Protein AF-A0A7W5ZVP0-F1 (afdb_monomer)

Nearest PDB structures (foldseek):
  5gpo-assembly1_B  TM=4.186E-01  e=7.006E-01  Pseudomonas aeruginosa
  6wj3-assembly1_F  TM=3.220E-01  e=2.923E+00  Homo sapiens
  5x5r-assembly1_A  TM=2.592E-01  e=6.336E+00  Listeria innocua Clip11262

Secondary structure (DSSP, 8-state):
--SSSSTTSTT-----PPPP---------TT----S--BTTTBS--B-S--EE-TTSPEEEEBTTT--EEEESTTSS-EETTS--HHHHHHHH--EEEEEEETTT--EEEEEEE-TT--HHHHHHHHHHHHHHHHHH-TT--EEEEEE-----

Radius of gyration: 21.24 Å; Cα contacts (8 Å, |Δi|>4): 189; chains: 1; bounding box: 47×42×50 Å

pLDDT: mean 72.72, std 20.51, range [31.3, 95.06]

Sequence (153 aa):
MADDYVKLLCMSHSQYQPQSVTHADMLIRRDTTHTLTQCWYSRTHVPASRKELWADGYHHSQCRYCERPIKSLGKKSWVLADGIDLDDLADRAGTRFICVTSDADGMIVARHLLPSDWDEATVQARLAQVVADCATLDPTGGLSVRMIGGHPH

Solvent-accessible surface area (backbone atoms only — not comparable to full-atom values): 9637 Å² total; per-residue (Å²): 144,81,77,74,71,69,72,70,70,78,77,71,88,78,88,80,83,84,80,90,75,84,92,74,80,90,68,84,53,92,79,62,66,61,31,91,67,61,30,87,78,72,53,57,53,46,70,40,96,62,70,44,79,47,97,88,68,32,36,37,31,36,19,71,77,68,63,45,55,24,29,15,72,84,79,78,46,54,33,45,59,87,39,60,47,54,65,65,47,54,64,69,58,55,54,29,30,38,38,32,25,32,70,86,78,67,45,75,77,44,76,45,81,44,70,79,85,61,51,69,69,60,52,51,52,51,51,54,49,53,50,52,53,46,45,69,77,38,77,85,63,54,64,48,74,46,80,44,67,68,78,83,128

Foldseek 3Di:
DPPPPVVPPPPPPDDDDDDDDDDDDPPPDPLCQCQVDAQPPPSFFDFDPDWDQDPVQWIWGAGPRNRAIWIDNPRPGIDGPPGDRVVVCQQVVQWKWKFKAFQVPRHTPDIGTDDNPDDPVVVVVVQVVVVVVVCVVCVVPRIDMDMDGNDDD

Structure (mmCIF, N/CA/C/O backbone):
data_AF-A0A7W5ZVP0-F1
#
_entry.id   AF-A0A7W5ZVP0-F1
#
loop_
_atom_site.group_PDB
_atom_site.id
_atom_site.type_symbol
_atom_site.label_atom_id
_atom_site.label_alt_id
_atom_site.label_comp_id
_atom_site.label_asym_id
_atom_site.label_entity_id
_atom_site.label_seq_id
_atom_site.pdbx_PDB_ins_code
_atom_site.Cartn_x
_atom_site.Cartn_y
_atom_site.Cartn_z
_atom_site.occupancy
_atom_site.B_iso_or_equiv
_atom_site.auth_seq_id
_atom_site.auth_comp_id
_atom_site.auth_asym_id
_atom_site.auth_atom_id
_atom_site.pdbx_PDB_model_num
ATOM 1 N N . MET A 1 1 ? -25.702 16.111 8.684 1.00 38.88 1 MET A N 1
ATOM 2 C CA . MET A 1 1 ? -26.535 14.989 8.190 1.00 38.88 1 MET A CA 1
ATOM 3 C C . MET A 1 1 ? -25.653 13.837 7.691 1.00 38.88 1 MET A C 1
ATOM 5 O O . MET A 1 1 ? -25.848 13.353 6.587 1.00 38.88 1 MET A O 1
ATOM 9 N N . ALA A 1 2 ? -24.668 13.412 8.491 1.00 37.91 2 ALA A N 1
ATOM 10 C CA . ALA A 1 2 ? -23.729 12.334 8.148 1.00 37.91 2 ALA A CA 1
ATOM 11 C C . ALA A 1 2 ? -23.557 11.315 9.299 1.00 37.91 2 ALA A C 1
ATOM 13 O O . ALA A 1 2 ? -22.672 10.473 9.235 1.00 37.91 2 ALA A O 1
ATOM 14 N N . ASP A 1 3 ? -24.411 11.384 10.329 1.00 41.91 3 ASP A N 1
ATOM 15 C CA . ASP A 1 3 ? -24.264 10.609 11.573 1.00 41.91 3 ASP A CA 1
ATOM 16 C C . ASP A 1 3 ? -25.152 9.355 11.646 1.00 41.91 3 ASP A C 1
ATOM 18 O O . ASP A 1 3 ? -24.962 8.517 12.522 1.00 41.91 3 ASP A O 1
ATOM 22 N N . ASP A 1 4 ? -26.090 9.167 10.713 1.00 38.47 4 ASP A N 1
ATOM 23 C CA . ASP A 1 4 ? -27.061 8.062 10.794 1.00 38.47 4 ASP A CA 1
ATOM 24 C C . ASP A 1 4 ? -26.645 6.781 10.051 1.00 38.47 4 ASP A C 1
ATOM 26 O O . ASP A 1 4 ? -27.274 5.738 10.224 1.00 38.47 4 ASP A O 1
ATOM 30 N N . TYR A 1 5 ? -25.561 6.796 9.268 1.00 36.28 5 TYR A N 1
ATOM 31 C CA . TYR A 1 5 ? -25.159 5.615 8.484 1.00 36.28 5 TYR A CA 1
ATOM 32 C C . TYR A 1 5 ? -24.354 4.575 9.284 1.00 36.28 5 TYR A C 1
ATOM 34 O O . TYR A 1 5 ? -24.294 3.410 8.897 1.00 36.28 5 TYR A O 1
ATOM 42 N N . VAL A 1 6 ? -23.766 4.962 10.422 1.00 42.09 6 VAL A N 1
ATOM 43 C CA . VAL A 1 6 ? -22.908 4.073 11.231 1.00 42.09 6 VAL A CA 1
ATOM 44 C C . VAL A 1 6 ? -23.731 3.100 12.086 1.00 42.09 6 VAL A C 1
ATOM 46 O O . VAL A 1 6 ? -23.290 1.988 12.362 1.00 42.09 6 VAL A O 1
ATOM 49 N N . LYS A 1 7 ? -24.973 3.450 12.447 1.00 38.38 7 LYS A N 1
ATOM 50 C CA . LYS A 1 7 ? -25.832 2.597 13.289 1.00 38.38 7 LYS A CA 1
ATOM 51 C C . LYS A 1 7 ? -26.354 1.336 12.595 1.00 38.38 7 LYS A C 1
ATOM 53 O O . LYS A 1 7 ? -26.716 0.384 13.279 1.00 38.38 7 LYS A O 1
ATOM 58 N N . LEU A 1 8 ? -26.399 1.306 11.264 1.00 34.62 8 LEU A N 1
ATOM 59 C CA . LEU A 1 8 ? -27.063 0.227 10.521 1.00 34.62 8 LEU A CA 1
ATOM 60 C C . LEU A 1 8 ? -26.181 -0.998 10.244 1.00 34.62 8 LEU A C 1
ATOM 62 O O . LEU A 1 8 ? -26.716 -2.065 9.957 1.00 34.62 8 LEU A O 1
ATOM 66 N N . LEU A 1 9 ? -24.856 -0.895 10.371 1.00 40.84 9 LEU A N 1
ATOM 67 C CA . LEU A 1 9 ? -23.957 -2.013 10.057 1.00 40.84 9 LEU A CA 1
ATOM 68 C C . LEU A 1 9 ? -23.655 -2.928 11.257 1.00 40.84 9 LEU A C 1
ATOM 70 O O . LEU A 1 9 ? -23.281 -4.079 11.054 1.00 40.84 9 LEU A O 1
ATOM 74 N N . CYS A 1 10 ? -23.909 -2.488 12.494 1.00 33.47 10 CYS A N 1
ATOM 75 C CA . CYS A 1 10 ? -23.594 -3.272 13.698 1.00 33.47 10 CYS A CA 1
ATOM 76 C C . CYS A 1 10 ? -24.619 -4.367 14.060 1.00 33.47 10 CYS A C 1
ATOM 78 O O . CYS A 1 10 ? -24.383 -5.120 15.000 1.00 33.47 10 CYS A O 1
ATOM 80 N N . MET A 1 11 ? -25.753 -4.492 13.354 1.00 34.47 11 MET A N 1
ATOM 81 C CA . MET A 1 11 ? -26.832 -5.428 13.735 1.00 34.47 11 MET A CA 1
ATOM 82 C C . MET A 1 11 ? -26.949 -6.695 12.871 1.00 34.47 11 MET A C 1
ATOM 84 O O . MET A 1 11 ? -27.910 -7.442 13.027 1.00 34.47 11 MET A O 1
ATOM 88 N N . SER A 1 12 ? -25.990 -6.988 11.987 1.00 38.19 12 SER A N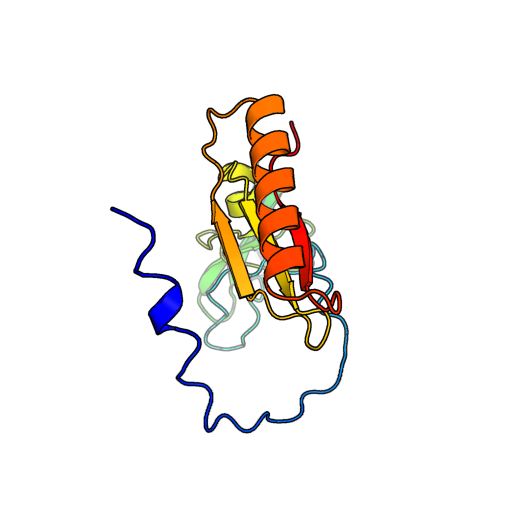 1
ATOM 89 C CA . SER A 1 12 ? -26.053 -8.181 11.117 1.00 38.19 12 SER A CA 1
ATOM 90 C C . SER A 1 12 ? -24.841 -9.110 11.235 1.00 38.19 12 SER A C 1
ATOM 92 O O . SER A 1 12 ? -24.380 -9.687 10.258 1.00 38.19 12 SER A O 1
ATOM 94 N N . HIS A 1 13 ? -24.346 -9.325 12.455 1.00 40.28 13 HIS A N 1
ATOM 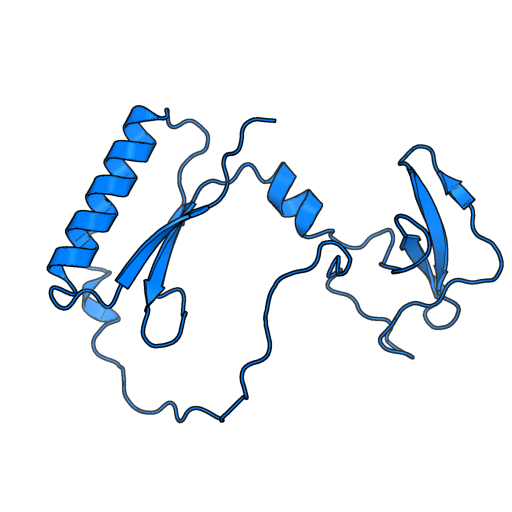95 C CA . HIS A 1 13 ? -23.496 -10.482 12.739 1.00 40.28 13 HIS A CA 1
ATOM 96 C C . HIS A 1 13 ? -24.368 -11.703 13.049 1.00 40.28 13 HIS A C 1
ATOM 98 O O . HIS A 1 13 ? -24.730 -11.959 14.195 1.00 40.28 13 HIS A O 1
ATOM 104 N N . SER A 1 14 ? -24.686 -12.498 12.030 1.00 47.59 14 SER A N 1
ATOM 105 C CA . SER A 1 14 ? -24.972 -13.913 12.246 1.00 47.59 14 SER A CA 1
ATOM 106 C C . SER A 1 14 ? -24.588 -14.704 11.004 1.00 47.59 14 SER A C 1
ATOM 108 O O . SER A 1 14 ? -25.123 -14.466 9.928 1.00 47.59 14 SER A O 1
ATOM 110 N N . GLN A 1 15 ? -23.693 -15.674 11.213 1.00 36.44 15 GLN A N 1
ATOM 111 C CA . GLN A 1 15 ? -23.278 -16.735 10.287 1.00 36.44 15 GLN A CA 1
ATOM 112 C C . GLN A 1 15 ? -22.110 -16.413 9.340 1.00 36.44 15 GLN A C 1
ATOM 114 O O . GLN A 1 15 ? -22.242 -16.425 8.121 1.00 36.44 15 GLN A O 1
ATOM 119 N N . TYR A 1 16 ? -20.909 -16.275 9.908 1.00 35.84 16 TYR A N 1
ATOM 120 C CA . TYR A 1 16 ? -19.688 -16.676 9.206 1.00 35.84 16 TYR A CA 1
ATOM 121 C C . TYR A 1 16 ? -18.884 -17.619 10.106 1.00 35.84 16 TYR A C 1
ATOM 123 O O . TYR A 1 16 ? -18.493 -17.251 11.212 1.00 35.84 16 TYR A O 1
ATOM 131 N N . GLN A 1 17 ? -18.700 -18.864 9.661 1.00 34.41 17 GLN A N 1
ATOM 132 C CA . GLN A 1 17 ? -17.835 -19.844 10.322 1.00 34.41 17 GLN A CA 1
ATOM 133 C C . GLN A 1 17 ? -16.389 -19.640 9.838 1.00 34.41 17 GLN A C 1
ATOM 135 O O . GLN A 1 17 ? -16.155 -19.711 8.630 1.00 34.41 17 GLN A O 1
ATOM 140 N N . PRO A 1 18 ? -15.406 -19.417 10.731 1.00 36.94 18 PRO A N 1
ATOM 141 C CA . PRO A 1 18 ? -14.017 -19.265 10.323 1.00 36.94 18 PRO A CA 1
ATOM 142 C C . PRO A 1 18 ? -13.406 -20.623 9.957 1.00 36.94 18 PRO A C 1
ATOM 144 O O . PRO A 1 18 ? -13.412 -21.564 10.752 1.00 36.94 18 PRO A O 1
ATOM 147 N N . GLN A 1 19 ? -12.843 -20.715 8.751 1.00 37.94 19 GLN A N 1
ATOM 148 C CA . GLN A 1 19 ? -11.904 -21.780 8.407 1.00 37.94 19 GLN A CA 1
ATOM 149 C C . GLN A 1 19 ? -10.553 -21.470 9.059 1.00 37.94 19 GLN A C 1
ATOM 151 O O . GLN A 1 19 ? -9.999 -20.386 8.890 1.00 37.94 19 GLN A O 1
ATOM 156 N N . SER A 1 20 ? -10.043 -22.428 9.827 1.00 42.28 20 SER A N 1
ATOM 157 C CA . SER A 1 20 ? -8.757 -22.361 10.514 1.00 42.28 20 SER A CA 1
ATOM 158 C C . SER A 1 20 ? -7.606 -22.222 9.517 1.00 42.28 20 SER A C 1
ATOM 160 O O . SER A 1 20 ? -7.361 -23.144 8.736 1.00 42.28 20 SER A O 1
ATOM 162 N N . VAL A 1 21 ? -6.861 -21.120 9.585 1.00 40.38 21 VAL A N 1
ATOM 163 C CA . VAL A 1 21 ? -5.567 -20.986 8.905 1.00 40.38 21 VAL A CA 1
ATOM 164 C C . VAL A 1 21 ? -4.510 -20.630 9.940 1.00 40.38 21 VAL A C 1
ATOM 166 O O . VAL A 1 21 ? -4.614 -19.644 10.663 1.00 40.38 21 VAL A O 1
ATOM 169 N N . THR A 1 22 ? -3.527 -21.513 10.058 1.00 39.69 22 THR A N 1
ATOM 170 C CA . THR A 1 22 ? -2.443 -21.465 11.035 1.00 39.69 22 THR A CA 1
ATOM 171 C C . THR A 1 22 ? -1.507 -20.286 10.783 1.00 39.69 22 THR A C 1
ATOM 173 O O . THR A 1 22 ? -1.036 -20.094 9.663 1.00 39.69 22 THR A O 1
ATOM 176 N N . HIS A 1 23 ? -1.217 -19.557 11.862 1.00 42.03 23 HIS A N 1
ATOM 177 C CA . HIS A 1 23 ? -0.209 -18.506 11.994 1.00 42.03 23 HIS A CA 1
ATOM 178 C C . HIS A 1 23 ? 1.126 -18.862 11.320 1.00 42.03 23 HIS A C 1
ATOM 180 O O . HIS A 1 23 ? 1.856 -19.731 11.792 1.00 42.03 23 HIS A O 1
ATOM 186 N N . ALA A 1 24 ? 1.475 -18.117 10.275 1.00 33.62 24 ALA A N 1
ATOM 187 C CA . ALA A 1 24 ? 2.858 -17.841 9.909 1.00 33.62 24 ALA A CA 1
ATOM 188 C C . ALA A 1 24 ? 2.911 -16.469 9.221 1.00 33.62 24 ALA A C 1
ATOM 190 O O . ALA A 1 24 ? 2.508 -16.325 8.071 1.00 33.62 24 ALA A O 1
ATOM 191 N N . ASP A 1 25 ? 3.348 -15.472 9.992 1.00 35.41 25 ASP A N 1
ATOM 192 C CA . ASP A 1 25 ? 3.969 -14.209 9.585 1.00 35.41 25 ASP A CA 1
ATOM 193 C C . ASP A 1 25 ? 3.622 -13.656 8.197 1.00 35.41 25 ASP A C 1
ATOM 195 O O . ASP A 1 25 ? 4.338 -13.865 7.216 1.00 35.41 25 ASP A O 1
ATOM 199 N N . MET A 1 26 ? 2.609 -12.790 8.146 1.00 31.30 26 MET A N 1
ATOM 200 C CA . MET A 1 26 ? 2.449 -11.831 7.051 1.00 31.30 26 MET A CA 1
ATOM 201 C C . MET A 1 26 ? 3.312 -10.581 7.317 1.00 31.30 26 MET A C 1
ATOM 203 O O . MET A 1 26 ? 2.829 -9.454 7.367 1.00 31.30 26 MET A O 1
ATOM 207 N N . LEU A 1 27 ? 4.618 -10.780 7.521 1.00 38.16 27 LEU A N 1
ATOM 208 C CA . LEU A 1 27 ? 5.609 -9.719 7.352 1.00 38.16 27 LEU A CA 1
ATOM 209 C C . LEU A 1 27 ? 5.852 -9.600 5.848 1.00 38.16 27 LEU A C 1
ATOM 211 O O . LEU A 1 27 ? 6.527 -10.451 5.268 1.00 38.16 27 LEU A O 1
ATOM 215 N N . ILE A 1 28 ? 5.281 -8.573 5.213 1.00 34.44 28 ILE A N 1
ATOM 216 C CA . ILE A 1 28 ? 5.556 -8.250 3.808 1.00 34.44 28 ILE A CA 1
ATOM 217 C C . ILE A 1 28 ? 7.049 -7.934 3.708 1.00 34.44 28 ILE A C 1
ATOM 219 O O . ILE A 1 28 ? 7.522 -6.854 4.064 1.00 34.44 28 ILE A O 1
ATOM 223 N N . ARG A 1 29 ? 7.825 -8.929 3.285 1.00 34.91 29 ARG A N 1
ATOM 224 C CA . ARG A 1 29 ? 9.223 -8.745 2.932 1.00 34.91 29 ARG A CA 1
ATOM 225 C C . ARG A 1 29 ? 9.249 -7.957 1.623 1.00 34.91 29 ARG A C 1
ATOM 227 O O . ARG A 1 29 ? 8.573 -8.325 0.664 1.00 34.91 29 ARG A O 1
ATOM 234 N N . ARG A 1 30 ? 10.084 -6.915 1.559 1.00 41.00 30 ARG A N 1
ATOM 235 C CA . ARG A 1 30 ? 10.344 -6.103 0.347 1.00 41.00 30 ARG A CA 1
ATOM 236 C C . ARG A 1 30 ? 10.815 -6.910 -0.881 1.00 41.00 30 ARG A C 1
ATOM 238 O O . ARG A 1 30 ? 10.992 -6.341 -1.947 1.00 41.00 30 ARG A O 1
ATOM 245 N N . ASP A 1 31 ? 11.057 -8.218 -0.759 1.00 39.78 31 ASP A N 1
ATOM 246 C CA . ASP A 1 31 ? 11.375 -9.112 -1.883 1.00 39.78 31 ASP A CA 1
ATOM 247 C C . ASP A 1 31 ? 10.129 -9.681 -2.598 1.00 39.78 31 ASP A C 1
ATOM 249 O O . ASP A 1 31 ? 10.257 -10.347 -3.632 1.00 39.78 31 ASP A O 1
ATOM 253 N N . THR A 1 32 ? 8.929 -9.373 -2.096 1.00 45.84 32 THR A N 1
ATOM 254 C CA . THR A 1 32 ? 7.640 -9.795 -2.657 1.00 45.84 32 THR A CA 1
ATOM 255 C C . THR A 1 32 ? 6.849 -8.618 -3.220 1.00 45.84 32 THR A C 1
ATOM 257 O O . THR A 1 32 ? 5.724 -8.351 -2.816 1.00 45.84 32 THR A O 1
ATOM 260 N N . THR A 1 33 ? 7.405 -7.916 -4.210 1.00 44.97 33 THR A N 1
ATOM 261 C CA . THR A 1 33 ? 6.616 -6.988 -5.030 1.00 44.97 33 THR A CA 1
ATOM 262 C C . THR A 1 33 ? 5.481 -7.774 -5.700 1.00 44.97 33 THR A C 1
ATOM 264 O O . THR A 1 33 ? 5.674 -8.497 -6.682 1.00 44.97 33 THR A O 1
ATOM 267 N N . HIS A 1 34 ? 4.279 -7.696 -5.137 1.00 48.81 34 HIS A N 1
ATOM 268 C CA . HIS A 1 34 ? 3.107 -8.399 -5.641 1.00 48.81 34 HIS A CA 1
ATOM 269 C C . HIS A 1 34 ? 2.538 -7.644 -6.842 1.00 48.81 34 HIS A C 1
ATOM 271 O O 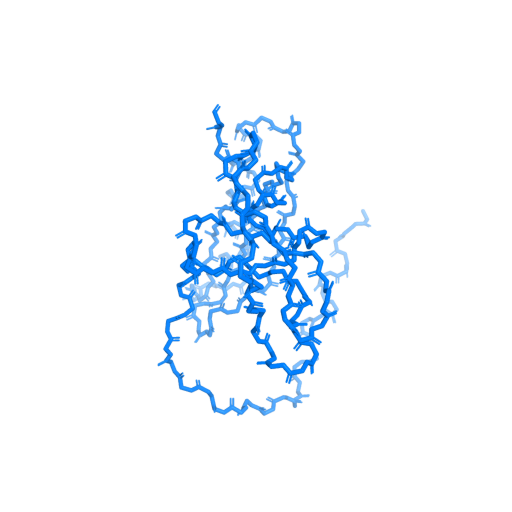. HIS A 1 34 ? 1.552 -6.922 -6.736 1.00 48.81 34 HIS A O 1
ATOM 277 N N . THR A 1 35 ? 3.136 -7.828 -8.019 1.00 53.47 35 THR A N 1
ATOM 278 C CA . THR A 1 35 ? 2.406 -7.495 -9.248 1.00 53.47 35 THR A CA 1
ATOM 279 C C . THR A 1 35 ? 1.211 -8.441 -9.343 1.00 53.47 35 THR A C 1
ATOM 281 O O . THR A 1 35 ? 1.371 -9.659 -9.253 1.00 53.47 35 THR A O 1
ATOM 284 N N . LEU A 1 36 ? 0.002 -7.886 -9.481 1.00 58.69 36 LEU A N 1
ATOM 285 C CA . LEU A 1 36 ? -1.292 -8.597 -9.438 1.00 58.69 36 LEU A CA 1
ATOM 286 C C . LEU A 1 36 ? -1.473 -9.690 -10.518 1.00 58.69 36 LEU A C 1
ATOM 288 O O . LEU A 1 36 ? -2.555 -10.245 -10.687 1.00 58.69 36 LEU A O 1
ATOM 292 N N . THR A 1 37 ? -0.431 -10.010 -11.274 1.00 66.31 37 THR A N 1
ATOM 293 C CA . THR A 1 37 ? -0.468 -10.829 -12.480 1.00 66.31 37 THR A CA 1
ATOM 294 C C . THR A 1 37 ? 0.680 -11.839 -12.464 1.00 66.31 37 THR A C 1
ATOM 296 O O . THR A 1 37 ? 1.748 -11.670 -13.062 1.00 66.31 37 THR A O 1
ATOM 299 N N . GLN A 1 38 ? 0.413 -12.946 -11.766 1.00 79.88 38 GLN A N 1
ATOM 300 C CA . GLN A 1 38 ? 1.210 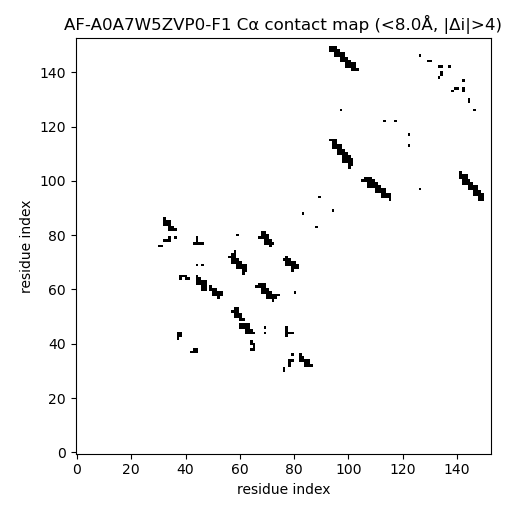-14.175 -11.793 1.00 79.88 38 GLN A CA 1
ATOM 301 C C . GLN A 1 38 ? 1.417 -14.684 -13.232 1.00 79.88 38 GLN A C 1
ATOM 303 O O . GLN A 1 38 ? 0.620 -14.413 -14.134 1.00 79.88 38 GLN A O 1
ATOM 308 N N . CYS A 1 39 ? 2.472 -15.471 -13.457 1.00 84.56 39 CYS A N 1
ATOM 309 C CA . CYS A 1 39 ? 2.637 -16.177 -14.728 1.00 84.56 39 CYS A CA 1
ATOM 310 C C . CYS A 1 39 ? 1.506 -17.205 -14.901 1.00 84.56 39 CYS A C 1
ATOM 312 O O . CYS A 1 39 ? 1.312 -18.047 -14.027 1.00 84.56 39 CYS A O 1
ATOM 314 N N . TRP A 1 40 ? 0.785 -17.189 -16.025 1.00 82.44 40 TRP A N 1
ATOM 315 C CA . TRP A 1 40 ? -0.326 -18.127 -16.237 1.00 82.44 40 TRP A CA 1
ATOM 316 C C . TRP A 1 40 ? 0.130 -19.595 -16.320 1.00 82.44 40 TRP A C 1
ATOM 318 O O . TRP A 1 40 ? -0.634 -20.486 -15.962 1.00 82.44 40 TRP A O 1
ATOM 328 N N . TYR A 1 41 ? 1.374 -19.844 -16.743 1.00 86.81 41 TYR A N 1
ATOM 329 C CA . TYR A 1 41 ? 1.931 -21.190 -16.894 1.00 86.81 41 TYR A CA 1
ATOM 330 C C . TYR A 1 41 ? 2.537 -21.723 -15.588 1.00 86.81 41 TYR A C 1
ATOM 332 O O . TYR A 1 41 ? 2.133 -22.767 -15.087 1.00 86.81 41 TYR A O 1
ATOM 340 N N . SER A 1 42 ? 3.498 -20.999 -15.007 1.00 85.69 42 SER A N 1
ATOM 341 C CA . SER A 1 42 ? 4.296 -21.467 -13.861 1.00 85.69 42 SER A CA 1
ATOM 342 C C . SER A 1 42 ? 3.954 -20.793 -12.534 1.00 85.69 42 SER A C 1
ATOM 344 O O . SER A 1 42 ? 4.614 -21.075 -11.538 1.00 85.69 42 SER A O 1
ATOM 346 N N . ARG A 1 43 ? 2.983 -19.867 -12.507 1.00 83.75 43 ARG A N 1
ATOM 347 C CA . ARG A 1 43 ? 2.666 -18.939 -11.395 1.00 83.75 43 ARG A CA 1
ATOM 348 C C . ARG A 1 43 ? 3.773 -17.937 -11.051 1.00 83.75 43 ARG A C 1
ATOM 350 O O . ARG A 1 43 ? 3.473 -16.777 -10.788 1.00 83.75 43 ARG A O 1
ATOM 357 N N . THR A 1 44 ? 5.035 -18.324 -11.188 1.00 85.81 44 THR A N 1
ATOM 358 C CA . THR A 1 44 ? 6.219 -17.476 -11.007 1.00 85.81 44 THR A CA 1
ATOM 359 C C . THR A 1 44 ? 6.853 -17.152 -12.354 1.00 85.81 44 THR A C 1
ATOM 361 O O . THR A 1 44 ? 7.070 -18.054 -13.164 1.00 85.81 44 THR A O 1
ATOM 364 N N . HIS A 1 45 ? 7.172 -15.882 -12.609 1.00 88.25 45 HIS A N 1
ATOM 365 C CA . HIS A 1 45 ? 7.867 -15.487 -13.836 1.00 88.25 45 HIS A CA 1
ATOM 366 C C . HIS A 1 45 ? 9.329 -15.937 -13.819 1.00 88.25 45 HIS A C 1
ATOM 368 O O . HIS A 1 45 ? 10.021 -15.808 -12.812 1.00 88.25 45 HIS A O 1
ATOM 374 N N . VAL A 1 46 ? 9.806 -16.451 -14.954 1.00 91.75 46 VAL A N 1
ATOM 375 C CA . VAL A 1 46 ? 11.181 -16.942 -15.112 1.00 91.75 46 VAL A CA 1
ATOM 376 C C . VAL A 1 46 ? 11.828 -16.232 -16.296 1.00 91.75 46 VAL A C 1
ATOM 378 O O . VAL A 1 46 ? 11.293 -16.328 -17.401 1.00 91.75 46 VAL A O 1
ATOM 381 N N . PRO A 1 47 ? 12.969 -15.547 -16.117 1.00 93.25 47 PRO A N 1
ATOM 382 C CA . PRO A 1 47 ? 13.601 -14.801 -17.195 1.00 93.25 47 PRO A CA 1
ATOM 383 C C . PRO A 1 47 ? 14.169 -15.709 -18.280 1.00 93.25 47 PRO A C 1
ATOM 385 O O . PRO A 1 47 ? 14.731 -16.779 -18.016 1.00 93.25 47 PRO A O 1
ATOM 388 N N . ALA A 1 48 ? 14.086 -15.225 -19.514 1.00 91.56 48 ALA A N 1
ATOM 389 C CA . ALA A 1 48 ? 14.880 -15.718 -20.621 1.00 91.56 48 ALA A CA 1
ATOM 390 C C . ALA A 1 48 ? 16.382 -15.476 -20.370 1.00 91.56 48 ALA A C 1
ATOM 392 O O . ALA A 1 48 ? 16.804 -14.780 -19.441 1.00 91.56 48 ALA A O 1
ATOM 393 N N . SER A 1 49 ? 17.221 -16.082 -21.209 1.00 85.19 49 SER A N 1
ATOM 394 C CA . SER A 1 49 ? 18.681 -16.005 -21.074 1.00 85.19 49 SER A CA 1
ATOM 395 C C . SER A 1 49 ? 19.205 -14.566 -21.189 1.00 85.19 49 SER A C 1
ATOM 397 O O . SER A 1 49 ? 20.175 -14.214 -20.519 1.00 85.19 49 SER A O 1
ATOM 399 N N . ARG A 1 50 ? 18.541 -13.720 -21.991 1.00 86.06 50 ARG A N 1
ATOM 400 C CA . ARG A 1 50 ? 18.880 -12.301 -22.163 1.00 86.06 50 ARG A CA 1
ATOM 401 C C . ARG A 1 50 ? 18.299 -11.461 -21.022 1.00 86.06 50 ARG A C 1
ATOM 403 O O . ARG A 1 50 ? 17.102 -11.533 -20.746 1.00 86.06 50 ARG A O 1
ATOM 410 N N . LYS A 1 51 ? 19.152 -10.662 -20.377 1.00 88.44 51 LYS A N 1
ATOM 411 C CA . LYS A 1 51 ? 18.804 -9.751 -19.277 1.00 88.44 51 LYS A CA 1
ATOM 412 C C . LYS A 1 51 ? 19.566 -8.450 -19.469 1.00 88.44 51 LYS A C 1
ATOM 414 O O . LYS A 1 51 ? 20.772 -8.498 -19.701 1.00 88.44 51 LYS A O 1
ATOM 419 N N . GLU A 1 52 ? 18.897 -7.319 -19.329 1.00 90.12 52 GLU A N 1
ATOM 420 C CA . GLU A 1 52 ? 19.503 -5.999 -19.522 1.00 90.12 52 GLU A CA 1
ATOM 421 C C . GLU A 1 52 ? 19.282 -5.152 -18.281 1.00 90.12 52 GLU A C 1
ATOM 423 O O . GLU A 1 52 ? 18.183 -5.138 -17.744 1.00 90.12 52 GLU A O 1
ATOM 428 N N . LEU A 1 53 ? 20.331 -4.499 -17.779 1.00 90.19 53 LEU A N 1
ATOM 429 C CA . LEU A 1 53 ? 20.181 -3.495 -16.728 1.00 90.19 53 LEU A CA 1
ATOM 430 C C . LEU A 1 53 ? 19.787 -2.181 -17.396 1.00 90.19 53 LEU A C 1
ATOM 432 O O . LEU A 1 53 ? 20.493 -1.725 -18.294 1.00 90.19 53 LEU A O 1
ATOM 436 N N . TRP A 1 54 ? 18.667 -1.606 -16.985 1.00 86.94 54 TRP A N 1
ATOM 437 C CA . TRP A 1 54 ? 18.194 -0.326 -17.496 1.00 86.94 54 TRP A CA 1
ATOM 438 C C . TRP A 1 54 ? 18.555 0.816 -16.539 1.00 86.94 54 TRP A C 1
ATOM 440 O O . TRP A 1 54 ? 19.030 0.597 -15.423 1.00 86.94 54 TRP A O 1
ATOM 450 N N . ALA A 1 55 ? 18.372 2.056 -17.003 1.00 83.38 55 ALA A N 1
ATOM 451 C CA . ALA A 1 55 ? 18.712 3.270 -16.254 1.00 83.38 55 ALA A CA 1
ATOM 452 C C . ALA A 1 55 ? 17.888 3.448 -14.963 1.00 83.38 55 ALA A C 1
ATOM 454 O O . ALA A 1 55 ? 18.294 4.186 -14.072 1.00 83.38 55 ALA A O 1
ATOM 455 N N . ASP A 1 56 ? 16.759 2.745 -14.856 1.00 78.00 56 ASP A N 1
ATOM 456 C CA . ASP A 1 56 ? 15.900 2.667 -13.672 1.00 78.00 56 ASP A CA 1
ATOM 457 C C . ASP A 1 56 ? 16.485 1.780 -12.551 1.00 78.00 56 ASP A C 1
ATOM 459 O O . ASP A 1 56 ? 15.895 1.674 -11.478 1.00 78.00 56 ASP A O 1
ATOM 463 N N . GLY A 1 57 ? 17.630 1.128 -12.786 1.00 83.81 57 GLY A N 1
ATOM 464 C CA . GLY A 1 57 ? 18.263 0.208 -11.840 1.00 83.81 57 GLY A CA 1
ATOM 465 C C . GLY A 1 57 ? 17.661 -1.202 -11.838 1.00 83.81 57 GLY A C 1
A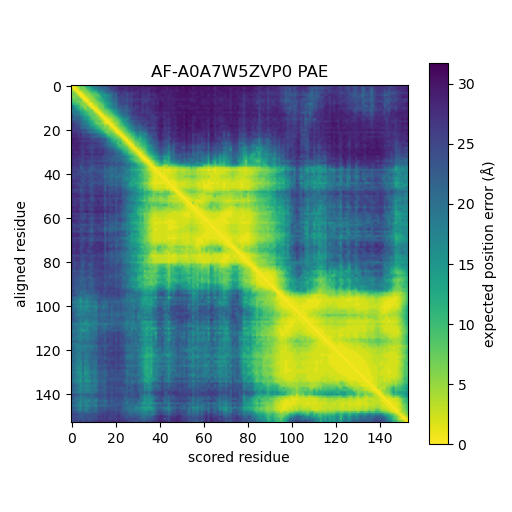TOM 466 O O . GLY A 1 57 ? 18.119 -2.061 -11.078 1.00 83.81 57 GLY A O 1
ATOM 467 N N . TYR A 1 58 ? 16.679 -1.480 -12.701 1.00 86.44 58 TYR A N 1
ATOM 468 C CA . TYR A 1 58 ? 16.054 -2.791 -12.827 1.00 86.44 58 TYR A CA 1
ATOM 469 C C . TYR A 1 58 ? 16.700 -3.624 -13.934 1.00 86.44 58 TYR A C 1
ATOM 471 O O . TYR A 1 58 ? 17.119 -3.134 -14.983 1.00 86.44 58 TYR A O 1
ATOM 479 N N . HIS A 1 59 ? 16.732 -4.938 -13.722 1.00 90.38 59 HIS A N 1
ATOM 480 C CA . HIS A 1 59 ? 17.023 -5.891 -14.784 1.00 90.38 59 HIS A CA 1
ATOM 481 C C . HIS A 1 59 ? 15.750 -6.250 -15.535 1.00 90.38 59 HIS A C 1
ATOM 483 O O . HIS A 1 59 ? 14.845 -6.815 -14.933 1.00 90.38 59 HIS A O 1
ATOM 489 N N . HIS A 1 60 ? 15.715 -6.012 -16.840 1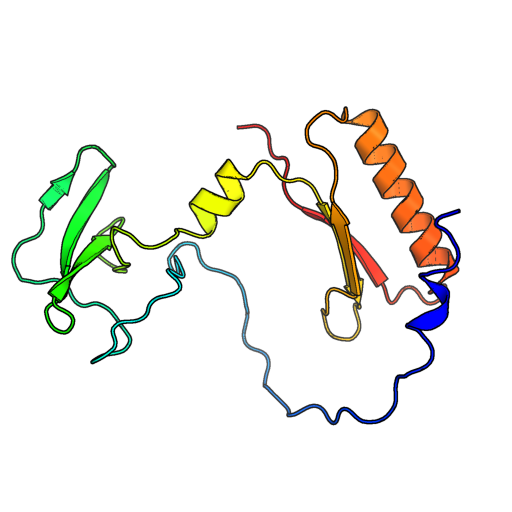.00 92.31 60 HIS A N 1
ATOM 490 C CA . HIS A 1 60 ? 14.604 -6.348 -17.726 1.00 92.31 60 HIS A CA 1
ATOM 491 C C . HIS A 1 60 ? 14.886 -7.631 -18.515 1.00 92.31 60 HIS A C 1
ATOM 493 O O . HIS A 1 60 ? 16.030 -7.936 -18.864 1.00 92.31 60 HIS A O 1
ATOM 499 N N . SER A 1 61 ? 13.841 -8.417 -18.767 1.00 94.00 61 SER A N 1
ATOM 500 C CA . SER A 1 61 ? 13.862 -9.642 -19.576 1.00 94.00 61 SER A CA 1
ATOM 501 C C . SER A 1 61 ? 12.450 -9.957 -20.097 1.00 94.00 61 SER A C 1
ATOM 503 O O . SER A 1 61 ? 11.495 -9.234 -19.823 1.00 94.00 61 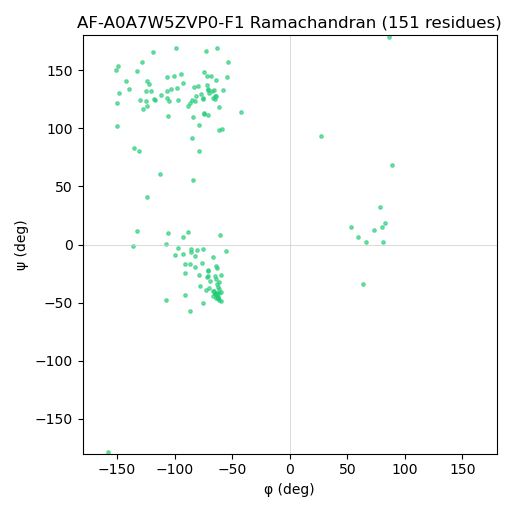SER A O 1
ATOM 505 N N . GLN A 1 62 ? 12.305 -11.057 -20.831 1.00 93.75 62 GLN A N 1
ATOM 506 C CA . GLN A 1 62 ? 11.009 -11.659 -21.155 1.00 93.75 62 GLN A CA 1
ATOM 507 C C . GLN A 1 62 ? 10.821 -12.939 -20.344 1.00 93.75 62 GLN A C 1
ATOM 509 O O . GLN A 1 62 ? 11.780 -13.681 -20.111 1.00 93.75 62 GLN A O 1
ATOM 514 N N . CYS A 1 63 ? 9.592 -13.216 -19.914 1.00 92.44 63 CYS A N 1
ATOM 515 C CA . CYS A 1 63 ? 9.275 -14.474 -19.253 1.00 92.44 63 CYS A CA 1
ATOM 516 C C . CYS A 1 63 ? 9.338 -15.636 -20.251 1.00 92.44 63 CYS A C 1
ATOM 518 O O . CYS A 1 63 ? 8.693 -15.589 -21.292 1.00 92.44 63 CYS A O 1
ATOM 520 N N . ARG A 1 64 ? 10.048 -16.717 -19.913 1.00 95.06 64 ARG A N 1
ATOM 521 C CA . ARG A 1 64 ? 10.182 -17.911 -20.766 1.00 95.06 64 ARG A CA 1
ATOM 522 C C . ARG A 1 64 ? 8.844 -18.584 -21.096 1.00 95.06 64 ARG A C 1
ATOM 524 O O . ARG A 1 64 ? 8.769 -19.289 -22.092 1.00 95.06 64 ARG A O 1
ATOM 531 N N . TYR A 1 65 ? 7.832 -18.422 -20.243 1.00 92.00 65 TYR A N 1
ATOM 532 C CA . TYR A 1 65 ? 6.582 -19.176 -20.357 1.00 92.00 65 TYR A CA 1
ATOM 533 C C . TYR A 1 65 ? 5.401 -18.346 -20.846 1.00 92.00 65 TYR A C 1
ATOM 535 O O . TYR A 1 65 ? 4.666 -18.787 -21.717 1.00 92.00 65 TYR A O 1
ATOM 543 N N . CYS A 1 66 ? 5.190 -17.159 -20.273 1.00 89.06 66 CYS A N 1
ATOM 544 C CA . CYS A 1 66 ? 4.089 -16.292 -20.691 1.00 89.06 66 CYS A CA 1
ATOM 545 C C . CYS A 1 66 ? 4.512 -15.215 -21.690 1.00 89.06 66 CYS A C 1
ATOM 547 O O . CYS A 1 66 ? 3.662 -14.426 -22.087 1.00 89.06 66 CYS A O 1
ATOM 549 N N . GLU A 1 67 ? 5.805 -15.144 -22.025 1.00 91.25 67 GLU A N 1
ATOM 550 C CA . GLU A 1 67 ? 6.400 -14.216 -23.001 1.00 91.25 67 GLU A CA 1
ATOM 551 C C . GLU A 1 67 ? 6.211 -12.726 -22.680 1.00 91.25 67 GLU A C 1
ATOM 553 O O . GLU A 1 67 ? 6.622 -11.849 -23.438 1.00 91.25 67 GLU A O 1
ATOM 558 N N . ARG A 1 68 ? 5.654 -12.410 -21.507 1.00 89.62 68 ARG A N 1
ATOM 559 C CA . ARG A 1 68 ? 5.463 -11.030 -21.070 1.00 89.62 68 ARG A CA 1
ATOM 560 C C . ARG A 1 68 ? 6.786 -10.388 -20.640 1.00 89.62 68 ARG A C 1
ATOM 562 O O . ARG A 1 68 ? 7.645 -11.081 -20.078 1.00 89.62 68 ARG A O 1
ATOM 569 N N . PRO A 1 69 ? 6.937 -9.067 -20.838 1.00 91.19 69 PRO A N 1
ATOM 570 C CA . PRO A 1 69 ? 8.036 -8.297 -20.269 1.00 91.19 69 PRO A CA 1
ATOM 571 C C . PRO A 1 69 ? 8.059 -8.397 -18.742 1.00 91.19 69 PRO A C 1
ATOM 573 O O . PRO A 1 69 ? 7.032 -8.230 -18.083 1.00 91.19 69 PRO A O 1
ATOM 576 N N . ILE A 1 70 ? 9.236 -8.652 -18.176 1.00 90.50 70 ILE A N 1
ATOM 577 C CA . ILE A 1 70 ? 9.452 -8.780 -16.733 1.00 90.50 70 ILE A CA 1
ATOM 578 C C . ILE A 1 70 ? 10.669 -7.973 -16.288 1.00 90.50 70 ILE A C 1
ATOM 580 O O . ILE A 1 70 ? 11.640 -7.841 -17.034 1.00 90.50 70 ILE A O 1
ATOM 584 N N . LYS A 1 71 ? 10.638 -7.484 -15.050 1.00 89.75 71 LYS A N 1
ATOM 585 C CA . LYS A 1 71 ? 11.729 -6.751 -14.413 1.00 89.75 71 LYS A CA 1
ATOM 586 C C . LYS A 1 71 ? 12.085 -7.328 -13.043 1.00 89.75 71 LYS A C 1
ATOM 588 O O . LYS A 1 71 ? 11.276 -8.007 -12.411 1.00 89.75 71 LYS A O 1
ATOM 593 N N . SER A 1 72 ? 13.308 -7.079 -12.588 1.00 86.06 72 SER A N 1
ATOM 594 C CA . SER A 1 72 ? 13.818 -7.551 -11.300 1.00 86.06 72 SER A CA 1
ATOM 595 C C . SER A 1 72 ? 14.815 -6.574 -10.693 1.00 86.06 72 SER A C 1
ATOM 597 O O . SER A 1 72 ? 15.802 -6.210 -11.337 1.00 86.06 72 SER A O 1
ATOM 599 N N . LEU A 1 73 ? 14.612 -6.229 -9.423 1.00 80.88 73 LEU A N 1
ATOM 600 C CA . LEU A 1 73 ? 15.625 -5.574 -8.605 1.00 80.88 73 LEU A CA 1
ATOM 601 C C . LEU A 1 73 ? 16.548 -6.663 -8.026 1.00 80.88 73 LEU A C 1
ATOM 603 O O . LEU A 1 73 ? 16.137 -7.492 -7.217 1.00 80.88 73 LEU A O 1
ATOM 607 N N . GLY A 1 74 ? 17.795 -6.741 -8.499 1.00 80.88 74 GLY A N 1
ATOM 608 C CA . GLY A 1 74 ? 18.782 -7.701 -7.976 1.00 80.88 74 GLY A CA 1
ATOM 609 C C . GLY A 1 74 ? 18.680 -9.153 -8.482 1.00 80.88 74 GLY A C 1
ATOM 610 O O . GLY A 1 74 ? 19.306 -10.038 -7.902 1.00 80.88 74 GLY A O 1
ATOM 611 N N . LYS A 1 75 ? 17.943 -9.420 -9.572 1.00 80.31 75 LYS A N 1
ATOM 612 C CA . LYS A 1 75 ? 17.872 -10.714 -10.304 1.00 80.31 75 LYS A CA 1
ATOM 613 C C . LYS A 1 75 ? 17.247 -11.902 -9.548 1.00 80.31 75 LYS A C 1
ATOM 615 O O . LYS A 1 75 ? 17.229 -13.001 -10.108 1.00 80.31 75 LYS A O 1
ATOM 620 N N . LYS A 1 76 ? 16.758 -11.714 -8.316 1.00 77.81 76 LYS A N 1
ATOM 621 C CA . LYS A 1 76 ? 16.221 -12.791 -7.455 1.00 77.81 76 LYS A CA 1
ATOM 622 C C . LYS A 1 76 ? 14.718 -13.018 -7.629 1.00 77.81 76 LYS A C 1
ATOM 624 O O . LYS A 1 76 ? 14.295 -14.164 -7.725 1.00 77.81 76 LYS A O 1
ATOM 629 N N . SER A 1 77 ? 13.940 -11.940 -7.696 1.00 79.88 77 SER A N 1
ATOM 630 C CA . SER A 1 77 ? 12.480 -11.966 -7.855 1.00 79.88 77 SER A CA 1
ATOM 631 C C . SER A 1 77 ? 12.097 -11.227 -9.133 1.00 79.88 77 SER A C 1
ATOM 633 O O . SER A 1 77 ? 12.627 -10.144 -9.384 1.00 79.88 77 SER A O 1
ATOM 635 N N . TRP A 1 78 ? 11.246 -11.830 -9.964 1.00 84.56 78 TRP A N 1
ATOM 636 C CA . TRP A 1 78 ? 10.853 -11.284 -11.264 1.00 84.56 78 TRP A CA 1
ATOM 637 C C . TRP A 1 78 ? 9.361 -10.992 -11.286 1.00 84.56 78 TRP A C 1
ATOM 639 O O . TRP A 1 78 ? 8.534 -11.879 -11.073 1.00 84.56 78 TRP A O 1
ATOM 649 N N . VAL A 1 79 ? 9.041 -9.745 -11.596 1.00 84.06 79 VAL A N 1
ATOM 650 C CA . VAL A 1 79 ? 7.680 -9.231 -11.707 1.00 84.06 79 VAL A CA 1
ATOM 651 C C . VAL A 1 79 ? 7.439 -8.730 -13.115 1.00 84.06 79 VAL A C 1
ATOM 653 O O . VAL A 1 79 ? 8.385 -8.547 -13.873 1.00 84.06 79 VAL A O 1
ATOM 656 N N . LEU A 1 80 ? 6.190 -8.500 -13.494 1.00 87.44 80 LEU A N 1
ATOM 657 C CA . LEU A 1 80 ? 5.917 -7.899 -14.793 1.00 87.44 80 LEU A CA 1
ATOM 658 C C . LEU A 1 80 ? 6.474 -6.479 -14.895 1.00 87.44 80 LEU A C 1
ATOM 660 O O . LEU A 1 80 ? 6.392 -5.700 -13.946 1.00 87.44 80 LEU A O 1
ATOM 664 N N . ALA A 1 81 ? 7.009 -6.134 -16.065 1.00 85.38 81 ALA A N 1
ATOM 665 C CA . ALA A 1 81 ? 7.528 -4.792 -16.308 1.00 85.38 81 ALA A CA 1
ATOM 666 C C . ALA A 1 81 ? 6.401 -3.745 -16.369 1.00 85.38 81 ALA A C 1
ATOM 668 O O . ALA A 1 81 ? 6.603 -2.617 -15.929 1.00 85.38 81 ALA A O 1
ATOM 669 N N . ASP A 1 82 ? 5.218 -4.148 -16.846 1.00 75.25 82 ASP A N 1
ATOM 670 C CA . ASP A 1 82 ? 3.968 -3.377 -16.854 1.00 75.25 82 ASP A CA 1
ATOM 671 C C . ASP A 1 82 ? 3.093 -3.630 -15.612 1.00 75.25 82 ASP A C 1
ATOM 673 O O . ASP A 1 82 ? 1.951 -3.177 -15.541 1.00 75.25 82 ASP A O 1
ATOM 677 N N . GLY A 1 83 ? 3.598 -4.384 -14.635 1.00 68.50 83 GLY A N 1
ATOM 678 C CA . GLY A 1 83 ? 2.874 -4.650 -13.403 1.00 68.50 83 GLY A CA 1
ATOM 679 C C . GLY A 1 83 ? 2.808 -3.414 -12.508 1.00 68.50 83 GLY A C 1
ATOM 680 O O . GLY A 1 83 ? 3.758 -2.636 -12.427 1.00 68.50 83 GLY A O 1
ATOM 681 N N . ILE A 1 84 ? 1.689 -3.267 -11.798 1.00 66.81 84 ILE A N 1
ATOM 682 C CA . ILE A 1 84 ? 1.570 -2.285 -10.721 1.00 66.81 84 ILE A CA 1
ATOM 683 C C . ILE A 1 84 ? 2.426 -2.783 -9.558 1.00 66.81 84 ILE A C 1
ATOM 685 O O . ILE A 1 84 ? 2.127 -3.815 -8.955 1.00 66.81 84 ILE A O 1
ATOM 689 N N . ASP A 1 85 ? 3.507 -2.062 -9.290 1.00 68.12 85 ASP A N 1
ATOM 690 C CA . ASP A 1 85 ? 4.295 -2.210 -8.077 1.00 68.12 85 ASP A CA 1
ATOM 691 C C . ASP A 1 85 ? 3.507 -1.568 -6.929 1.00 68.12 85 ASP A C 1
ATOM 693 O O . ASP A 1 85 ? 3.238 -0.367 -6.953 1.00 68.12 85 ASP A O 1
ATOM 697 N N . LEU A 1 86 ? 3.051 -2.390 -5.981 1.00 64.81 86 LEU A N 1
ATOM 698 C CA . LEU A 1 86 ? 2.227 -1.934 -4.862 1.00 64.81 86 LEU A CA 1
ATOM 699 C C . LEU A 1 86 ? 3.020 -1.095 -3.861 1.00 64.81 86 LEU A C 1
ATOM 701 O O . LEU A 1 86 ? 2.419 -0.238 -3.221 1.00 64.81 86 LEU A O 1
ATOM 705 N N . ASP A 1 87 ? 4.331 -1.309 -3.759 1.00 63.09 87 ASP A N 1
ATOM 706 C CA . ASP A 1 87 ? 5.191 -0.550 -2.853 1.00 63.09 87 ASP A CA 1
ATOM 707 C C . ASP A 1 87 ? 5.428 0.848 -3.440 1.00 63.09 87 ASP A C 1
ATOM 709 O O . ASP A 1 87 ? 5.121 1.849 -2.804 1.00 63.09 87 ASP A O 1
ATOM 713 N N . ASP A 1 88 ? 5.822 0.925 -4.713 1.00 65.12 88 ASP A N 1
ATOM 714 C CA . ASP A 1 88 ? 5.956 2.189 -5.457 1.00 65.12 88 ASP A CA 1
ATOM 715 C C . ASP A 1 88 ? 4.602 2.920 -5.603 1.00 65.12 88 ASP A C 1
ATOM 717 O O . ASP A 1 88 ? 4.526 4.148 -5.575 1.00 65.12 88 ASP A O 1
ATOM 721 N N . LEU A 1 89 ? 3.484 2.193 -5.733 1.00 67.50 89 LEU A N 1
ATOM 722 C CA . LEU A 1 89 ? 2.149 2.796 -5.692 1.00 67.50 89 LEU A CA 1
ATOM 723 C C . LEU A 1 89 ? 1.823 3.355 -4.304 1.00 67.50 89 LEU A C 1
ATOM 725 O O . LEU A 1 89 ? 1.289 4.458 -4.234 1.00 67.50 89 LEU A O 1
ATOM 729 N N . ALA A 1 90 ? 2.113 2.626 -3.227 1.00 63.97 90 ALA A N 1
ATOM 730 C CA . ALA A 1 90 ? 1.861 3.085 -1.865 1.00 63.97 90 ALA A CA 1
ATOM 731 C C . ALA A 1 90 ? 2.712 4.316 -1.519 1.00 63.97 90 ALA A C 1
ATOM 733 O O . ALA A 1 90 ? 2.177 5.285 -0.977 1.00 63.97 90 ALA A O 1
ATOM 734 N N . ASP A 1 91 ? 3.986 4.311 -1.913 1.00 63.22 91 ASP A N 1
ATOM 735 C CA . ASP A 1 91 ? 4.913 5.428 -1.723 1.00 63.22 91 ASP A CA 1
ATOM 736 C C . ASP A 1 91 ? 4.447 6.667 -2.512 1.00 63.22 91 ASP A C 1
ATOM 738 O O . ASP A 1 91 ? 4.339 7.763 -1.959 1.00 63.22 91 ASP A O 1
ATOM 742 N N . ARG A 1 92 ? 4.060 6.505 -3.787 1.00 64.50 92 ARG A N 1
ATOM 743 C CA . ARG A 1 92 ? 3.545 7.617 -4.614 1.00 64.50 92 ARG A CA 1
ATOM 744 C C . ARG A 1 92 ? 2.155 8.093 -4.234 1.00 64.50 92 ARG A C 1
ATOM 746 O O . ARG A 1 92 ? 1.822 9.247 -4.498 1.00 64.50 92 ARG A O 1
ATOM 753 N N . ALA A 1 93 ? 1.319 7.223 -3.676 1.00 67.38 93 ALA A N 1
ATOM 754 C CA . ALA A 1 93 ? -0.050 7.582 -3.341 1.00 67.38 93 ALA A CA 1
ATOM 755 C C . ALA A 1 93 ? -0.098 8.688 -2.280 1.00 67.38 93 ALA A C 1
ATOM 757 O O . ALA A 1 93 ? -1.141 9.329 -2.150 1.00 67.38 93 ALA A O 1
ATOM 758 N N . GLY A 1 94 ? 0.982 8.903 -1.506 1.00 66.25 94 GLY A N 1
ATOM 759 C CA . GLY A 1 94 ? 1.076 9.959 -0.487 1.00 66.25 94 GLY A CA 1
ATOM 760 C C . GLY A 1 94 ? -0.078 9.933 0.521 1.00 66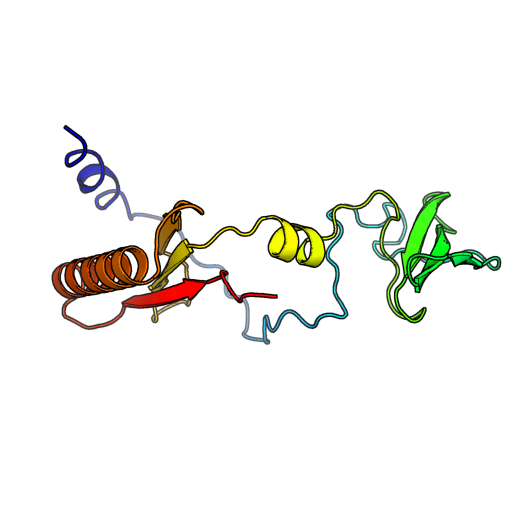.25 94 GLY A C 1
ATOM 761 O O . GLY A 1 94 ? -0.344 10.915 1.214 1.00 66.25 94 GLY A O 1
ATOM 762 N N . THR A 1 95 ? -0.822 8.826 0.558 1.00 73.31 95 THR A N 1
ATOM 763 C CA . THR A 1 95 ? -2.125 8.760 1.198 1.00 73.31 95 THR A CA 1
ATOM 764 C C . THR A 1 95 ? -1.898 8.401 2.647 1.00 73.31 95 THR A C 1
ATOM 766 O O . THR A 1 95 ? -1.351 7.347 2.971 1.00 73.31 95 THR A O 1
ATOM 769 N N . ARG A 1 96 ? -2.332 9.297 3.523 1.00 82.94 96 ARG A N 1
ATOM 770 C CA . ARG A 1 96 ? -2.340 9.081 4.962 1.00 82.94 96 ARG A CA 1
ATOM 771 C C . ARG A 1 96 ? -3.697 8.518 5.349 1.00 82.94 96 ARG A C 1
ATOM 773 O O . ARG A 1 96 ? -4.728 8.960 4.842 1.00 82.94 96 ARG A O 1
ATOM 780 N N . PHE A 1 97 ? -3.718 7.553 6.252 1.00 87.25 97 PHE A N 1
ATOM 781 C CA . PHE A 1 97 ? -4.968 7.055 6.809 1.00 87.25 97 PHE A CA 1
ATOM 782 C C . PHE A 1 97 ? -4.789 6.569 8.240 1.00 87.25 97 PHE A C 1
ATOM 784 O O . PHE A 1 97 ? -3.708 6.152 8.649 1.00 87.25 97 PHE A O 1
ATOM 791 N N . ILE A 1 98 ? -5.872 6.618 9.008 1.00 89.50 98 ILE A N 1
ATOM 792 C CA . ILE A 1 98 ? -5.955 6.011 10.337 1.00 89.50 98 ILE A CA 1
ATOM 793 C C . ILE A 1 98 ? -6.633 4.653 10.179 1.00 89.50 98 ILE A C 1
ATOM 795 O O . ILE A 1 98 ? -7.743 4.576 9.655 1.00 89.50 98 ILE A O 1
ATOM 799 N N . CYS A 1 99 ? -5.975 3.592 10.632 1.00 90.94 99 CYS A N 1
ATOM 800 C CA . CYS A 1 99 ? -6.537 2.254 10.747 1.00 90.94 99 CYS A CA 1
ATOM 801 C C . CYS A 1 99 ? -6.998 1.996 12.176 1.00 90.94 99 CYS A C 1
ATOM 803 O O . CYS A 1 99 ? -6.248 2.239 13.121 1.00 90.94 99 CYS A O 1
ATOM 805 N N . VAL A 1 100 ? -8.192 1.428 12.306 1.00 88.56 100 VAL A N 1
ATOM 806 C CA . VAL A 1 100 ? -8.670 0.793 13.535 1.00 88.56 100 VAL A CA 1
ATOM 807 C C . VAL A 1 100 ? -8.652 -0.711 13.303 1.00 88.56 100 VAL A C 1
ATOM 809 O O . VAL A 1 100 ? -9.212 -1.189 12.313 1.00 88.56 100 VAL A O 1
ATOM 812 N N . THR A 1 101 ? -7.988 -1.443 14.186 1.00 88.62 101 THR A N 1
ATOM 813 C CA . THR A 1 101 ? -7.769 -2.888 14.090 1.00 88.62 101 THR A CA 1
ATOM 814 C C . THR A 1 101 ? -8.339 -3.553 15.332 1.00 88.62 101 THR A C 1
ATOM 816 O O . THR A 1 101 ? -8.173 -3.027 16.427 1.00 88.62 101 THR A O 1
ATOM 819 N N . SER A 1 102 ? -9.021 -4.683 15.178 1.00 81.19 102 SER A N 1
ATOM 820 C CA . SER A 1 102 ? -9.380 -5.511 16.322 1.00 81.19 102 SER A CA 1
ATOM 821 C C . SER A 1 102 ? -8.165 -6.302 16.783 1.00 81.19 102 SER A C 1
ATOM 823 O O . SER A 1 102 ? -7.512 -6.980 15.992 1.00 81.19 102 SER A O 1
ATOM 825 N N . ASP A 1 103 ? -7.881 -6.246 18.077 1.00 87.31 103 ASP A N 1
ATOM 826 C CA . ASP A 1 103 ? -6.770 -6.981 18.677 1.00 87.31 103 ASP A CA 1
ATOM 827 C C . ASP A 1 103 ? -7.088 -8.477 18.832 1.00 87.31 103 ASP A C 1
ATOM 829 O O . ASP A 1 103 ? -6.180 -9.288 19.005 1.00 87.31 103 ASP A O 1
ATOM 833 N N . ALA A 1 104 ? -8.367 -8.861 18.738 1.00 83.31 104 ALA A N 1
ATOM 834 C CA . ALA A 1 104 ? -8.802 -10.249 18.863 1.00 83.31 104 ALA A CA 1
ATOM 835 C C . ALA A 1 104 ? -8.378 -11.114 17.665 1.00 83.31 104 ALA A C 1
ATOM 837 O O . ALA A 1 104 ? -8.042 -12.286 17.839 1.00 83.31 104 ALA A O 1
ATOM 838 N N . ASP A 1 105 ? -8.408 -10.551 16.457 1.00 81.06 105 ASP A N 1
ATOM 839 C CA . ASP A 1 105 ? -8.171 -11.280 15.207 1.00 81.06 105 ASP A CA 1
ATOM 840 C C . ASP A 1 105 ? -7.261 -10.540 14.208 1.00 81.06 105 ASP A C 1
ATOM 842 O O . ASP A 1 105 ? -6.948 -11.072 13.142 1.00 81.06 105 ASP A O 1
ATOM 846 N N . GLY A 1 106 ? -6.799 -9.332 14.545 1.00 79.25 106 GLY A N 1
ATOM 847 C CA . GLY A 1 106 ? -5.950 -8.512 13.682 1.00 79.25 106 GLY A CA 1
ATOM 848 C C . GLY A 1 106 ? -6.688 -7.892 12.493 1.00 79.25 106 GLY A C 1
ATOM 849 O O . GLY A 1 106 ? -6.042 -7.383 11.572 1.00 79.25 106 GLY A O 1
ATOM 850 N N . MET A 1 107 ? -8.024 -7.929 12.474 1.00 80.06 107 MET A N 1
ATOM 851 C CA . MET A 1 107 ? -8.816 -7.421 11.359 1.00 80.06 107 MET A CA 1
ATOM 852 C C . MET A 1 107 ? -8.955 -5.903 11.410 1.00 80.06 107 MET A C 1
ATOM 854 O O . MET A 1 107 ? -9.261 -5.312 12.443 1.00 80.06 107 MET A O 1
ATOM 858 N N . ILE A 1 108 ? -8.791 -5.252 10.257 1.00 82.56 108 ILE A N 1
ATOM 859 C CA . ILE A 1 108 ? -9.061 -3.818 10.118 1.00 82.56 108 ILE A CA 1
ATOM 860 C C . ILE A 1 108 ? -10.578 -3.615 10.093 1.00 82.56 108 ILE A C 1
ATOM 862 O O . ILE A 1 108 ? -11.238 -3.986 9.122 1.00 82.56 108 ILE A O 1
ATOM 866 N N . VAL A 1 109 ? -11.109 -2.983 11.137 1.00 87.12 109 VAL A N 1
ATOM 867 C CA . VAL A 1 109 ? -12.545 -2.704 11.296 1.00 87.12 109 VAL A CA 1
ATOM 868 C C . VAL A 1 109 ? -12.946 -1.344 10.725 1.00 87.12 109 VAL A C 1
ATOM 870 O O . VAL A 1 109 ? -14.090 -1.162 10.316 1.00 87.12 109 VAL A O 1
ATOM 873 N N . ALA A 1 110 ? -12.008 -0.394 10.637 1.00 87.81 110 ALA A N 1
ATOM 874 C CA . ALA A 1 110 ? -12.239 0.897 9.995 1.00 87.81 110 ALA A CA 1
ATOM 875 C C . ALA A 1 110 ? -10.957 1.487 9.394 1.00 87.81 110 ALA A C 1
ATOM 877 O O . ALA A 1 110 ? -9.850 1.283 9.899 1.00 87.81 110 ALA A O 1
ATOM 878 N N . ARG A 1 111 ? -11.122 2.265 8.316 1.00 89.50 111 ARG A N 1
ATOM 879 C CA . ARG A 1 111 ? -10.072 3.111 7.732 1.00 89.50 111 ARG A CA 1
ATOM 880 C C . ARG A 1 111 ? -10.602 4.522 7.526 1.00 89.50 111 ARG A C 1
ATOM 882 O O . ARG A 1 111 ? -11.589 4.712 6.820 1.00 89.50 111 ARG A O 1
ATOM 889 N N . HIS A 1 112 ? -9.917 5.507 8.094 1.00 87.12 112 HIS A N 1
ATOM 890 C CA . HIS A 1 112 ? -10.213 6.920 7.886 1.00 87.12 112 HIS A CA 1
ATOM 891 C C . HIS A 1 112 ? -9.156 7.525 6.973 1.00 87.12 112 HIS A C 1
ATOM 893 O O . HIS A 1 112 ? -8.005 7.677 7.379 1.00 87.12 112 HIS A O 1
ATOM 899 N N . LEU A 1 113 ? -9.547 7.867 5.746 1.00 86.81 113 LEU A N 1
ATOM 900 C CA . LEU A 1 113 ? -8.680 8.596 4.824 1.00 86.81 113 LEU A CA 1
ATOM 901 C C . LEU A 1 113 ? -8.411 10.000 5.370 1.00 86.81 113 LEU A C 1
ATOM 903 O O . LEU A 1 113 ? -9.339 10.692 5.794 1.00 86.81 113 LEU A O 1
ATOM 907 N N . LEU A 1 114 ? -7.144 10.403 5.351 1.00 86.25 114 LEU A N 1
ATOM 908 C CA . LEU A 1 114 ? -6.714 11.742 5.723 1.00 86.25 114 LEU A CA 1
ATOM 909 C C . LEU A 1 114 ? -6.361 12.516 4.449 1.00 86.25 114 LEU A C 1
ATOM 911 O O . LEU A 1 114 ? -5.507 12.057 3.682 1.00 86.25 114 LEU A O 1
ATOM 915 N N . PRO A 1 115 ? -6.987 13.679 4.209 1.00 85.50 115 PRO A N 1
ATOM 916 C CA . PRO A 1 115 ? -6.622 14.546 3.097 1.00 85.50 115 PRO A CA 1
ATOM 917 C C . PRO A 1 115 ? -5.132 14.906 3.120 1.00 85.50 115 PRO A C 1
ATOM 919 O O . PRO A 1 115 ? -4.519 15.060 4.180 1.00 85.50 115 PRO A O 1
ATOM 922 N N . SER A 1 116 ? -4.519 15.011 1.943 1.00 80.56 116 SER A N 1
ATOM 923 C CA . SER A 1 116 ? -3.082 15.281 1.805 1.00 80.56 116 SER A CA 1
ATOM 924 C C . SER A 1 116 ? -2.693 16.711 2.191 1.00 80.56 116 SER A C 1
ATOM 926 O O . SER A 1 116 ? -1.543 16.956 2.530 1.00 80.56 116 SER A O 1
ATOM 928 N N . ASP A 1 117 ? -3.640 17.644 2.152 1.00 85.38 117 ASP A N 1
ATOM 929 C CA . ASP A 1 117 ? -3.472 19.064 2.470 1.00 85.38 117 ASP A CA 1
ATOM 930 C C . ASP A 1 117 ? -3.612 19.383 3.967 1.00 85.38 117 ASP A C 1
ATOM 932 O O . ASP A 1 117 ? -3.351 20.510 4.382 1.00 85.38 117 ASP A O 1
ATOM 936 N N . TRP A 1 118 ? -3.996 18.405 4.794 1.00 86.62 118 TRP A N 1
ATOM 937 C CA . TRP A 1 118 ? -4.082 18.597 6.241 1.00 86.62 118 TRP A CA 1
ATOM 938 C C . TRP A 1 118 ? -2.701 18.723 6.878 1.00 86.62 118 TRP A C 1
ATOM 940 O O . TRP A 1 118 ? -1.805 17.905 6.628 1.00 86.62 118 TRP A O 1
ATOM 950 N N . ASP A 1 119 ? -2.563 19.722 7.744 1.00 89.38 119 ASP A N 1
ATOM 951 C CA . ASP A 1 119 ? -1.373 19.904 8.559 1.00 89.38 119 ASP A CA 1
ATOM 952 C C . ASP A 1 119 ? -1.281 18.853 9.675 1.00 89.38 119 ASP A C 1
ATOM 954 O O . ASP A 1 119 ? -2.229 18.123 9.982 1.00 89.38 119 ASP A O 1
ATOM 958 N N . GLU A 1 120 ? -0.101 18.762 10.286 1.00 87.38 120 GLU A N 1
ATOM 959 C CA . GLU A 1 120 ? 0.162 17.760 11.317 1.00 87.38 120 GLU A CA 1
ATOM 960 C C . GLU A 1 120 ? -0.750 17.949 12.538 1.00 87.38 120 GLU A C 1
ATOM 962 O O . GLU A 1 120 ? -1.241 16.976 13.103 1.00 87.38 120 GLU A O 1
ATOM 967 N N . ALA A 1 121 ? -1.057 19.194 12.914 1.00 90.25 121 ALA A N 1
ATOM 968 C CA . ALA A 1 121 ? -1.938 19.484 14.043 1.00 90.25 121 ALA A CA 1
ATOM 969 C C . ALA A 1 121 ? -3.365 18.954 13.815 1.00 90.25 121 ALA A C 1
ATOM 971 O O . ALA A 1 121 ? -3.935 18.310 14.700 1.00 90.25 121 ALA A O 1
ATOM 972 N N . THR A 1 122 ? -3.926 19.161 12.621 1.00 91.88 122 THR A N 1
ATOM 973 C CA . THR A 1 122 ? -5.254 18.657 12.242 1.00 91.88 122 THR A CA 1
ATOM 974 C C . THR A 1 122 ? -5.264 17.135 12.166 1.00 91.88 122 THR A C 1
ATOM 976 O O . THR A 1 122 ? -6.210 16.491 12.625 1.00 91.88 122 THR A O 1
ATOM 979 N N . VAL A 1 123 ? -4.194 16.536 11.639 1.00 90.31 123 VAL A N 1
ATOM 980 C CA . VAL A 1 123 ? -4.033 15.080 11.586 1.00 90.31 123 VAL A CA 1
ATOM 981 C C . VAL A 1 123 ? -3.988 14.472 12.993 1.00 90.31 123 VAL A C 1
ATOM 983 O O . VAL A 1 123 ? -4.711 13.509 13.260 1.00 90.31 123 VAL A O 1
ATOM 986 N N . GLN A 1 124 ? -3.212 15.049 13.912 1.00 90.31 124 GLN A N 1
ATOM 987 C CA . GLN A 1 124 ? -3.130 14.577 15.298 1.00 90.31 124 GLN A CA 1
ATOM 988 C C . GLN A 1 124 ? -4.453 14.762 16.049 1.00 90.31 124 GLN A C 1
ATOM 990 O O . GLN A 1 124 ? -4.886 13.858 16.764 1.00 90.31 124 GLN A O 1
ATOM 995 N N . ALA A 1 125 ? -5.150 15.882 15.835 1.00 93.12 125 ALA A N 1
ATOM 996 C CA . ALA A 1 125 ? -6.485 16.094 16.388 1.00 93.12 125 ALA A CA 1
ATOM 997 C C . ALA A 1 125 ? -7.483 15.044 15.874 1.00 93.12 125 ALA A C 1
ATOM 999 O O . ALA A 1 125 ? -8.263 14.487 16.651 1.00 93.12 125 ALA A O 1
ATOM 1000 N N . ARG A 1 126 ? -7.427 14.709 14.577 1.00 93.50 126 ARG A N 1
ATOM 1001 C CA . ARG A 1 126 ? -8.272 13.657 14.007 1.00 93.50 126 ARG A CA 1
ATOM 1002 C C . ARG A 1 126 ? -7.944 12.285 14.586 1.00 93.50 126 ARG A C 1
ATOM 1004 O O . ARG A 1 126 ? -8.869 11.534 14.884 1.00 93.50 126 ARG A O 1
ATOM 1011 N N . LEU A 1 127 ? -6.663 11.963 14.760 1.00 92.25 127 LEU A N 1
ATOM 1012 C CA . LEU A 1 127 ? -6.234 10.718 15.394 1.00 92.25 127 LEU A CA 1
ATOM 1013 C C . LEU A 1 127 ? -6.767 10.611 16.826 1.00 92.25 127 LEU A C 1
ATOM 1015 O O . LEU A 1 127 ? -7.365 9.594 17.169 1.00 92.25 127 LEU A O 1
ATOM 1019 N N . ALA A 1 128 ? -6.615 11.665 17.629 1.00 92.06 128 ALA A N 1
ATOM 1020 C CA . ALA A 1 128 ? -7.119 11.705 18.999 1.00 92.06 128 ALA A CA 1
ATOM 1021 C C . ALA A 1 128 ? -8.642 11.508 19.062 1.00 92.06 128 ALA A C 1
ATOM 1023 O O . ALA A 1 128 ? -9.126 10.755 19.906 1.00 92.06 128 ALA A O 1
ATOM 1024 N N . GLN A 1 129 ? -9.389 12.119 18.135 1.00 93.31 129 GLN A N 1
ATOM 1025 C CA . GLN A 1 129 ? -10.835 11.919 18.042 1.00 93.31 129 GLN A CA 1
ATOM 1026 C C . GLN A 1 129 ? -11.188 10.454 17.758 1.00 93.31 129 GLN A C 1
ATOM 1028 O O . GLN A 1 129 ? -12.016 9.885 18.459 1.00 93.31 129 GLN A O 1
ATOM 1033 N N . VAL A 1 130 ? -10.532 9.820 16.779 1.00 91.06 130 VAL A N 1
ATOM 1034 C CA . VAL A 1 130 ? -10.792 8.408 16.443 1.00 91.06 130 VAL A CA 1
ATOM 1035 C C . VAL A 1 130 ? -10.472 7.490 17.626 1.00 91.06 130 VAL A C 1
ATOM 1037 O O . VAL A 1 130 ? -11.215 6.546 17.882 1.00 91.06 130 VAL A O 1
ATOM 1040 N N . VAL A 1 131 ? -9.405 7.774 18.380 1.00 90.44 131 VAL A N 1
ATOM 1041 C CA . VAL A 1 131 ? -9.077 7.028 19.606 1.00 90.44 131 VAL A CA 1
ATOM 1042 C C . VAL A 1 131 ? -10.183 7.171 20.653 1.00 90.44 131 VAL A C 1
ATOM 1044 O O . VAL A 1 131 ? -10.603 6.168 21.227 1.00 90.44 131 VAL A O 1
ATOM 1047 N N . ALA A 1 132 ? -10.681 8.387 20.886 1.00 90.69 132 ALA A N 1
ATOM 1048 C CA . ALA A 1 132 ? -11.758 8.632 21.844 1.00 90.69 132 ALA A CA 1
ATOM 1049 C C . ALA A 1 132 ? -13.068 7.930 21.439 1.00 90.69 132 ALA A C 1
ATOM 1051 O O . ALA A 1 132 ? -13.732 7.313 22.278 1.00 90.69 132 ALA A O 1
ATOM 1052 N N . ASP A 1 133 ? -13.406 7.964 20.148 1.00 89.56 133 ASP A N 1
ATOM 1053 C CA . ASP A 1 133 ? -14.576 7.274 19.602 1.00 89.56 133 ASP A CA 1
ATOM 1054 C C . ASP A 1 133 ? -14.451 5.752 19.805 1.00 89.56 133 ASP A C 1
ATOM 1056 O O . ASP A 1 133 ? -15.386 5.109 20.284 1.00 89.56 133 ASP A O 1
ATOM 1060 N N . CYS A 1 134 ? -13.275 5.175 19.524 1.00 87.56 134 CYS A N 1
ATOM 1061 C CA . CYS A 1 134 ? -13.021 3.745 19.723 1.00 87.56 134 CYS A CA 1
ATOM 1062 C C . CYS A 1 134 ? -13.101 3.343 21.199 1.00 87.56 134 CYS A C 1
ATOM 1064 O O . CYS A 1 134 ? -13.724 2.335 21.511 1.00 87.56 134 CYS A O 1
ATOM 1066 N N . ALA A 1 135 ? -12.544 4.146 22.110 1.00 85.19 135 ALA A N 1
ATOM 1067 C CA . ALA A 1 135 ? -12.628 3.890 23.549 1.00 85.19 135 ALA A CA 1
ATOM 1068 C C . ALA A 1 135 ? -14.074 3.949 24.078 1.00 85.19 135 ALA A C 1
ATOM 1070 O O . ALA A 1 135 ? -14.417 3.259 25.035 1.00 85.19 135 ALA A O 1
ATOM 1071 N N . THR A 1 136 ? -14.931 4.759 23.448 1.00 85.12 136 THR A N 1
ATOM 1072 C CA . THR A 1 136 ? -16.362 4.831 23.781 1.00 85.12 136 THR A CA 1
ATOM 1073 C C . THR A 1 136 ? -17.119 3.593 23.298 1.00 85.12 136 THR A C 1
ATOM 1075 O O . THR A 1 136 ? -18.016 3.108 23.985 1.00 85.12 136 THR A O 1
ATOM 1078 N N . LEU A 1 137 ? -16.772 3.089 22.110 1.00 81.81 137 LEU A N 1
ATOM 1079 C CA . LEU A 1 137 ? -17.414 1.925 21.494 1.00 81.81 137 LEU A CA 1
ATOM 1080 C C . LEU A 1 137 ? -16.948 0.597 22.097 1.00 81.81 137 LEU A C 1
ATOM 1082 O O . LEU A 1 137 ? -17.748 -0.326 22.230 1.00 81.81 137 LEU A O 1
ATOM 1086 N N . ASP A 1 138 ? -15.675 0.514 22.468 1.00 79.38 138 ASP A N 1
ATOM 1087 C CA . ASP A 1 138 ? -15.066 -0.650 23.094 1.00 79.38 138 ASP A CA 1
ATOM 1088 C C . ASP A 1 138 ? -14.277 -0.240 24.350 1.00 79.38 138 ASP A C 1
ATOM 1090 O O . ASP A 1 138 ? -13.046 -0.134 24.330 1.00 79.38 138 ASP A O 1
ATOM 1094 N N . PRO A 1 139 ? -14.974 -0.040 25.481 1.00 76.19 139 PRO A N 1
ATOM 1095 C CA . PRO A 1 139 ? -14.329 0.293 26.746 1.00 76.19 139 PRO A CA 1
ATOM 1096 C C . PRO A 1 139 ? -13.474 -0.857 27.301 1.00 76.19 139 PRO A C 1
ATOM 1098 O O . PRO A 1 139 ? -12.724 -0.645 28.253 1.00 76.19 139 PRO A O 1
ATOM 1101 N N . THR A 1 140 ? -13.575 -2.068 26.735 1.00 78.56 140 THR A N 1
ATOM 1102 C CA . THR A 1 140 ? -12.731 -3.206 27.121 1.00 78.56 140 THR A CA 1
ATOM 1103 C C . THR A 1 140 ? -11.361 -3.203 26.442 1.00 78.56 140 THR A C 1
ATOM 1105 O O . THR A 1 140 ? -10.477 -3.931 26.889 1.00 78.56 140 THR A O 1
ATOM 1108 N N . GLY A 1 141 ? -11.147 -2.330 25.448 1.00 76.12 141 GLY A N 1
ATOM 1109 C CA . GLY A 1 141 ? -9.831 -2.068 24.864 1.00 76.12 141 GLY A CA 1
ATOM 1110 C C . GLY A 1 141 ? -9.351 -3.122 23.867 1.00 76.12 141 GLY A C 1
ATOM 1111 O O . GLY A 1 141 ? -8.154 -3.362 23.780 1.00 76.12 141 GLY A O 1
ATOM 1112 N N . GLY A 1 142 ? -10.260 -3.753 23.123 1.00 86.81 142 GLY A N 1
ATOM 1113 C CA . GLY A 1 142 ? -9.958 -4.703 22.048 1.00 86.81 142 GLY A CA 1
ATOM 1114 C C . GLY A 1 142 ? -9.767 -4.061 20.669 1.00 86.81 142 GLY A C 1
ATOM 1115 O O . GLY A 1 142 ? -9.724 -4.782 19.668 1.00 86.81 142 GLY A O 1
ATOM 1116 N N . LEU A 1 143 ? -9.670 -2.730 20.596 1.00 87.88 143 LEU A N 1
ATOM 1117 C CA . LEU A 1 143 ? -9.405 -1.978 19.373 1.00 87.88 143 LEU A CA 1
ATOM 1118 C C . LEU A 1 143 ? -8.090 -1.201 19.480 1.00 87.88 143 LEU A C 1
ATOM 1120 O O . LEU A 1 143 ? -7.929 -0.344 20.350 1.00 87.88 143 LEU A O 1
ATOM 1124 N N . SER A 1 144 ? -7.196 -1.414 18.519 1.00 86.94 144 SER A N 1
ATOM 1125 C CA . SER A 1 144 ? -5.981 -0.627 18.342 1.00 86.94 144 SER A CA 1
ATOM 1126 C C . SER A 1 144 ? -6.116 0.359 17.182 1.00 86.94 144 SER A C 1
ATOM 1128 O O . SER A 1 144 ? -6.566 0.029 16.084 1.00 86.94 144 SER A O 1
ATOM 1130 N N . VAL A 1 145 ? -5.702 1.606 17.416 1.00 88.69 145 VAL A N 1
ATOM 1131 C CA . VAL A 1 145 ? -5.752 2.690 16.425 1.00 88.69 145 VAL A CA 1
ATOM 1132 C C . VAL A 1 145 ? -4.331 3.078 16.028 1.00 88.69 145 VAL A C 1
ATOM 1134 O O . VAL A 1 145 ? -3.490 3.345 16.886 1.00 88.69 145 VAL A O 1
ATOM 1137 N N . ARG A 1 146 ? -4.041 3.125 14.725 1.00 87.88 146 ARG A N 1
ATOM 1138 C CA . ARG A 1 146 ? -2.714 3.472 14.195 1.00 87.88 146 ARG A CA 1
ATOM 1139 C C . ARG A 1 146 ? -2.818 4.310 12.928 1.00 87.88 146 ARG A C 1
ATOM 1141 O O . ARG A 1 146 ? -3.626 4.020 12.053 1.00 87.88 146 ARG A O 1
ATOM 1148 N N . MET A 1 147 ? -1.943 5.301 12.790 1.00 85.00 147 MET A N 1
ATOM 1149 C CA . MET A 1 147 ? -1.750 6.025 11.533 1.00 85.00 147 MET A CA 1
ATOM 1150 C C . MET A 1 147 ? -0.790 5.272 10.603 1.00 85.00 147 MET A C 1
ATOM 1152 O O . MET A 1 147 ? 0.255 4.792 11.042 1.00 85.00 147 MET A O 1
ATOM 1156 N N . ILE A 1 148 ? -1.142 5.181 9.323 1.00 82.19 148 ILE A N 1
ATOM 1157 C CA . ILE A 1 148 ? -0.349 4.559 8.261 1.00 82.19 148 ILE A CA 1
ATOM 1158 C C . ILE A 1 148 ? -0.128 5.581 7.137 1.00 82.19 148 ILE A C 1
ATOM 1160 O O . ILE A 1 148 ? -1.039 6.332 6.777 1.00 82.19 148 ILE A O 1
ATOM 1164 N N . GLY A 1 149 ? 1.080 5.581 6.570 1.00 73.62 149 GLY A N 1
ATOM 1165 C CA . GLY A 1 149 ? 1.501 6.516 5.523 1.00 73.62 149 GLY A CA 1
ATOM 1166 C C . GLY A 1 149 ? 2.0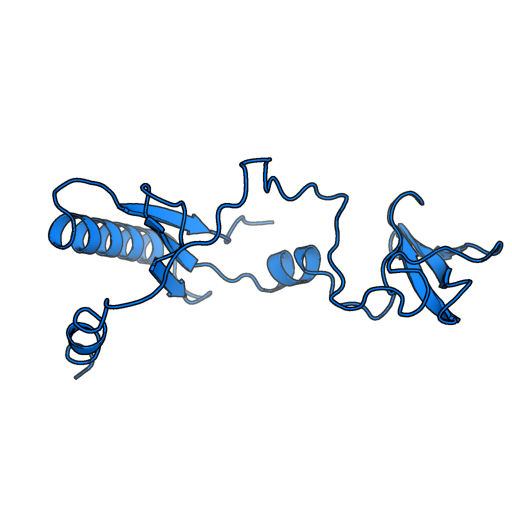43 7.841 6.074 1.00 73.62 149 GLY A C 1
ATOM 1167 O O . GLY A 1 149 ? 2.093 8.054 7.283 1.00 73.62 149 GLY A O 1
ATOM 1168 N N . GLY A 1 150 ? 2.470 8.735 5.175 1.00 62.38 150 GLY A N 1
ATOM 1169 C CA . GLY A 1 150 ? 2.866 10.105 5.529 1.00 62.38 150 GLY A CA 1
ATOM 1170 C C . GLY A 1 150 ? 4.290 10.295 6.050 1.00 62.38 150 GLY A C 1
ATOM 1171 O O . GLY A 1 150 ? 4.556 11.327 6.657 1.00 62.38 150 GLY A O 1
ATOM 1172 N N . HIS A 1 151 ? 5.212 9.352 5.833 1.00 52.97 151 HIS A N 1
ATOM 1173 C CA . HIS A 1 151 ? 6.624 9.670 6.048 1.00 52.97 151 HIS A CA 1
ATOM 1174 C C . HIS A 1 151 ? 7.076 10.714 5.017 1.00 52.97 151 HIS A C 1
ATOM 1176 O O . HIS A 1 151 ? 6.882 10.486 3.821 1.00 52.97 151 HIS A O 1
ATOM 1182 N N . PRO A 1 152 ? 7.653 11.848 5.451 1.00 44.16 152 PRO A N 1
ATOM 1183 C CA . PRO A 1 152 ? 8.311 12.753 4.527 1.00 44.16 152 PRO A CA 1
ATOM 1184 C C . PRO A 1 152 ? 9.511 12.023 3.912 1.00 44.16 152 PRO A C 1
ATOM 1186 O O . PRO A 1 152 ? 10.318 11.435 4.636 1.00 44.16 152 PRO A O 1
ATOM 1189 N N . HIS A 1 153 ? 9.579 12.026 2.581 1.00 41.75 153 HIS A N 1
ATOM 1190 C CA . HIS A 1 153 ? 10.807 11.724 1.847 1.00 41.75 153 HIS A CA 1
ATOM 1191 C C . HIS A 1 153 ? 11.828 12.847 2.028 1.00 41.75 153 HIS A C 1
ATOM 1193 O O . HIS A 1 153 ? 11.402 14.026 2.071 1.00 41.75 153 HIS A O 1
#

Organism: NCBI:txid173676

Mean predicted aligned error: 16.04 Å